Protein AF-A0A9X4BVF9-F1 (afdb_monomer_lite)

Radius of gyration: 16.22 Å; chains: 1; bounding box: 38×13×41 Å

Structure (mmCIF, N/CA/C/O backbone):
data_AF-A0A9X4BVF9-F1
#
_entry.id   AF-A0A9X4BVF9-F1
#
loop_
_atom_site.group_PDB
_atom_site.id
_atom_site.type_symbol
_atom_site.label_atom_id
_atom_site.label_alt_id
_atom_site.label_comp_id
_atom_site.label_asym_id
_atom_site.label_entity_id
_atom_site.label_seq_id
_atom_site.pdbx_PDB_ins_code
_atom_site.Cartn_x
_atom_site.Cartn_y
_atom_site.Cartn_z
_atom_site.occupancy
_atom_site.B_iso_or_equiv
_atom_site.auth_seq_id
_atom_site.auth_comp_id
_atom_site.auth_asym_id
_atom_site.auth_atom_id
_atom_site.pdbx_PDB_model_num
ATOM 1 N N . SER A 1 1 ? 7.352 -7.585 -16.154 1.00 86.69 1 SER A N 1
ATOM 2 C CA . SER A 1 1 ? 7.732 -6.772 -14.984 1.00 86.69 1 SER A CA 1
ATOM 3 C C . SER A 1 1 ? 7.013 -7.301 -13.750 1.00 86.69 1 SER A C 1
ATOM 5 O O . SER A 1 1 ? 5.836 -7.613 -13.890 1.00 86.69 1 SER A O 1
ATOM 7 N N . PRO A 1 2 ? 7.659 -7.402 -12.575 1.00 94.81 2 PRO A N 1
ATOM 8 C CA . PRO A 1 2 ? 7.012 -7.791 -11.318 1.00 94.81 2 PRO A CA 1
ATOM 9 C C . PRO A 1 2 ? 6.219 -6.650 -10.641 1.00 94.81 2 PRO A C 1
ATOM 11 O O . PRO A 1 2 ? 5.621 -6.872 -9.592 1.00 94.81 2 PRO A O 1
ATOM 14 N N . LEU A 1 3 ? 6.201 -5.442 -11.224 1.00 94.75 3 LEU A N 1
ATOM 15 C CA . LEU A 1 3 ? 5.590 -4.237 -10.646 1.00 94.75 3 LEU A CA 1
ATOM 16 C C . LEU A 1 3 ? 4.138 -4.439 -10.177 1.00 94.75 3 LEU A C 1
ATOM 18 O O . LEU A 1 3 ? 3.839 -4.191 -9.011 1.00 94.75 3 LEU A O 1
ATOM 22 N N . GLU A 1 4 ? 3.251 -4.910 -11.059 1.00 96.50 4 GLU A N 1
ATOM 23 C CA . GLU A 1 4 ? 1.826 -5.063 -10.722 1.00 96.50 4 GLU A CA 1
ATOM 24 C C . GLU A 1 4 ? 1.598 -6.090 -9.614 1.00 96.50 4 GLU A C 1
ATOM 26 O O . GLU A 1 4 ? 0.771 -5.877 -8.730 1.00 96.50 4 GLU A O 1
ATOM 31 N N . GLN A 1 5 ? 2.383 -7.169 -9.607 1.00 97.00 5 GLN A N 1
ATOM 32 C CA . GLN A 1 5 ? 2.328 -8.162 -8.542 1.00 97.00 5 GLN A CA 1
ATOM 33 C C . GLN A 1 5 ? 2.752 -7.553 -7.198 1.00 97.00 5 GLN A C 1
ATOM 35 O O . GLN A 1 5 ? 2.047 -7.712 -6.207 1.00 97.00 5 GLN A O 1
ATOM 40 N N . TRP A 1 6 ? 3.873 -6.826 -7.148 1.00 96.69 6 TRP A N 1
ATOM 41 C CA . TRP A 1 6 ? 4.353 -6.204 -5.907 1.00 96.69 6 TRP A CA 1
ATOM 42 C C . TRP A 1 6 ? 3.385 -5.154 -5.364 1.00 96.69 6 TRP A C 1
ATOM 44 O O . TRP A 1 6 ? 3.209 -5.043 -4.149 1.00 96.69 6 TRP A O 1
ATOM 54 N N . ARG A 1 7 ? 2.734 -4.406 -6.258 1.00 95.56 7 ARG A N 1
ATOM 55 C CA . ARG A 1 7 ? 1.677 -3.465 -5.895 1.00 95.56 7 ARG A CA 1
ATOM 56 C C . ARG A 1 7 ? 0.468 -4.196 -5.311 1.00 95.56 7 ARG A C 1
ATOM 58 O O . ARG A 1 7 ? 0.029 -3.821 -4.228 1.00 95.56 7 ARG A O 1
ATOM 65 N N . ALA A 1 8 ? -0.033 -5.236 -5.978 1.00 96.81 8 ALA A N 1
ATOM 66 C CA . ALA A 1 8 ? -1.159 -6.027 -5.481 1.00 96.81 8 ALA A CA 1
ATOM 67 C C . ALA A 1 8 ? -0.854 -6.638 -4.101 1.00 96.81 8 ALA A C 1
ATOM 69 O O . ALA A 1 8 ? -1.612 -6.441 -3.158 1.00 96.81 8 ALA A O 1
ATOM 70 N N . GLU A 1 9 ? 0.311 -7.273 -3.938 1.00 95.75 9 GLU A N 1
ATOM 71 C CA . GLU A 1 9 ? 0.766 -7.835 -2.657 1.00 95.75 9 GLU A CA 1
ATOM 72 C C . GLU A 1 9 ? 0.790 -6.790 -1.529 1.00 95.75 9 GLU A C 1
ATOM 74 O O . GLU A 1 9 ? 0.395 -7.082 -0.401 1.00 95.75 9 GLU A O 1
ATOM 79 N N . ARG A 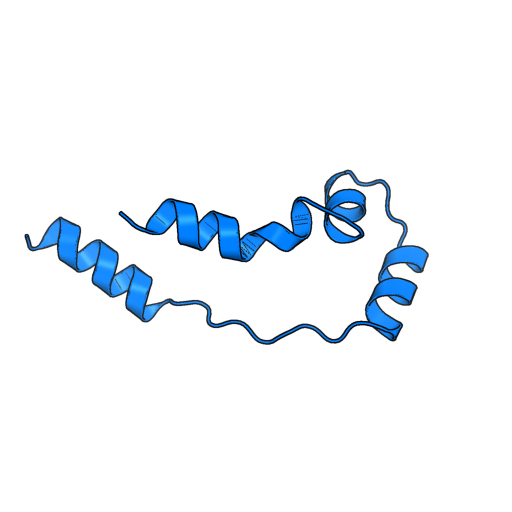1 10 ? 1.246 -5.561 -1.815 1.00 96.06 10 ARG A N 1
ATOM 80 C CA . ARG A 1 10 ? 1.388 -4.505 -0.801 1.00 96.06 10 ARG A CA 1
ATOM 81 C C . ARG A 1 10 ? 0.050 -4.027 -0.235 1.00 96.06 10 ARG A C 1
ATOM 83 O O . ARG A 1 10 ? 0.022 -3.618 0.931 1.00 96.06 10 ARG A O 1
ATOM 90 N N . TYR A 1 11 ? -1.002 -4.047 -1.051 1.00 95.88 11 TYR A N 1
ATOM 91 C CA . TYR A 1 11 ? -2.331 -3.529 -0.717 1.00 95.88 11 TYR A CA 1
ATOM 92 C C . TYR A 1 11 ? -3.394 -4.622 -0.526 1.00 95.88 11 TYR A C 1
ATOM 94 O O . TYR A 1 11 ? -4.520 -4.292 -0.171 1.00 95.88 11 TYR A O 1
ATOM 102 N N . ALA A 1 12 ? -3.034 -5.904 -0.644 1.00 96.62 12 ALA A N 1
ATOM 103 C CA . ALA A 1 12 ? -3.954 -7.044 -0.547 1.00 96.62 12 ALA A CA 1
ATOM 104 C C . ALA A 1 12 ? -4.801 -7.088 0.742 1.00 96.62 12 ALA A C 1
ATOM 106 O O . ALA A 1 12 ? -5.872 -7.689 0.769 1.00 96.62 12 ALA A O 1
ATOM 107 N N . SER A 1 13 ? -4.352 -6.447 1.829 1.00 95.25 13 SER A N 1
ATOM 108 C CA . SER A 1 13 ? -5.134 -6.363 3.069 1.00 95.25 13 SER A CA 1
ATOM 109 C C . SER A 1 13 ? -6.445 -5.594 2.907 1.00 95.25 13 SER A C 1
ATOM 111 O O . SER A 1 13 ? -7.350 -5.806 3.703 1.00 95.25 13 SER A O 1
ATOM 113 N N . PHE A 1 14 ? -6.550 -4.707 1.915 1.00 97.12 14 PHE A N 1
ATOM 114 C CA . PHE A 1 14 ? -7.770 -3.948 1.634 1.00 97.12 14 PHE A CA 1
ATOM 115 C C . PHE A 1 14 ? -8.788 -4.729 0.796 1.00 97.12 14 PHE A C 1
ATOM 117 O O . PHE A 1 14 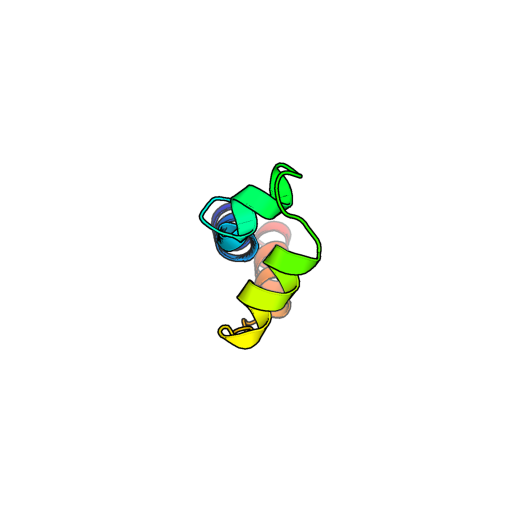? -9.928 -4.301 0.703 1.00 97.12 14 PHE A O 1
ATOM 124 N N . ASP A 1 15 ? -8.417 -5.886 0.246 1.00 97.75 15 ASP A N 1
ATOM 125 C CA . ASP A 1 15 ? -9.306 -6.680 -0.610 1.00 97.75 15 ASP A CA 1
ATOM 126 C C . ASP A 1 15 ? -10.130 -7.713 0.181 1.00 97.75 15 ASP A C 1
ATOM 128 O O . ASP A 1 15 ? -10.967 -8.417 -0.384 1.00 97.75 15 ASP A O 1
ATOM 132 N N . SER A 1 16 ? -9.895 -7.861 1.492 1.00 96.06 16 SER A N 1
ATOM 133 C CA . SER A 1 16 ? -10.625 -8.832 2.317 1.00 96.06 16 SER A CA 1
ATOM 134 C C . SER A 1 16 ? -10.739 -8.439 3.792 1.00 96.06 16 SER A C 1
ATOM 136 O O . SER A 1 16 ? -10.016 -7.579 4.300 1.00 96.06 16 SER A O 1
ATOM 138 N N . GLY A 1 17 ? -11.662 -9.096 4.501 1.00 95.44 17 GLY A N 1
ATOM 139 C CA . GLY A 1 17 ? -11.814 -8.981 5.953 1.00 95.44 17 GLY A CA 1
ATOM 140 C C . GLY A 1 17 ? -12.011 -7.542 6.440 1.00 95.44 17 GLY A C 1
ATOM 141 O O . GLY A 1 17 ? -12.766 -6.770 5.852 1.00 95.44 17 GLY A O 1
ATOM 142 N N . ALA A 1 18 ? -11.319 -7.183 7.526 1.00 95.88 18 ALA A N 1
ATOM 143 C CA . ALA A 1 18 ? -11.419 -5.859 8.144 1.00 95.88 18 ALA A CA 1
ATOM 144 C C . ALA A 1 18 ? -10.938 -4.720 7.226 1.00 95.88 18 ALA A C 1
ATOM 146 O O . ALA A 1 18 ? -11.463 -3.609 7.303 1.00 95.88 18 ALA A O 1
ATOM 147 N N . GLY A 1 19 ? -9.963 -4.984 6.349 1.00 96.62 19 GLY A N 1
ATOM 148 C CA . GLY A 1 19 ? -9.471 -3.977 5.412 1.00 96.62 19 GLY A CA 1
ATOM 149 C C . GLY A 1 19 ? -10.445 -3.702 4.267 1.00 96.62 19 GLY A C 1
ATOM 150 O O . GLY A 1 19 ? -10.589 -2.541 3.895 1.00 96.62 19 GLY A O 1
ATOM 151 N N . ALA A 1 20 ? -11.173 -4.717 3.786 1.00 98.19 20 ALA A N 1
ATOM 152 C CA . ALA A 1 20 ? -12.271 -4.516 2.832 1.00 98.19 20 ALA A CA 1
ATOM 153 C C . ALA A 1 20 ? -13.409 -3.698 3.444 1.00 98.19 20 ALA A C 1
ATOM 155 O O . ALA A 1 20 ? -13.809 -2.686 2.881 1.00 98.19 20 ALA A O 1
ATOM 156 N N . ALA A 1 21 ? -13.859 -4.057 4.651 1.00 98.00 21 ALA A N 1
ATOM 157 C CA . ALA A 1 21 ? -14.904 -3.302 5.344 1.00 98.00 21 ALA A CA 1
ATOM 158 C C . ALA A 1 21 ? -14.521 -1.820 5.546 1.00 98.00 21 ALA A C 1
ATOM 160 O O . ALA A 1 21 ? -15.363 -0.927 5.404 1.00 98.00 21 ALA A O 1
ATOM 161 N N . PHE A 1 22 ? -13.238 -1.555 5.828 1.00 97.62 22 PHE A N 1
ATOM 162 C CA . PHE A 1 22 ? -12.692 -0.203 5.915 1.00 97.62 22 PHE A CA 1
ATOM 163 C C . PHE A 1 22 ? -12.684 0.515 4.558 1.00 97.62 22 PHE A C 1
ATOM 165 O O . PHE A 1 22 ? -13.130 1.659 4.484 1.00 97.62 22 PHE A O 1
ATOM 172 N N . ALA A 1 23 ? -12.203 -0.138 3.496 1.00 97.62 23 ALA A N 1
ATOM 173 C CA . ALA A 1 23 ? -12.154 0.434 2.149 1.00 97.62 23 ALA A CA 1
ATOM 174 C C . ALA A 1 23 ? -13.554 0.762 1.601 1.00 97.62 23 ALA A C 1
ATOM 176 O O . ALA A 1 23 ? -13.739 1.809 0.982 1.00 97.62 23 ALA A O 1
ATOM 177 N N . ASP A 1 24 ? -14.540 -0.079 1.912 1.00 97.75 24 ASP A N 1
ATOM 178 C CA . ASP A 1 24 ? -15.942 0.096 1.522 1.00 97.75 24 ASP A CA 1
ATOM 179 C C . ASP A 1 24 ? -16.686 1.129 2.391 1.00 97.75 24 ASP A C 1
ATOM 181 O O . ASP A 1 24 ? -17.863 1.411 2.164 1.00 97.75 24 ASP A O 1
ATOM 185 N N . GLY A 1 25 ? -16.028 1.702 3.407 1.00 97.62 25 GLY A N 1
ATOM 186 C CA . GLY A 1 25 ? -16.616 2.710 4.296 1.00 97.62 25 GLY A CA 1
ATOM 187 C C . GLY A 1 25 ? -17.671 2.161 5.261 1.00 97.62 25 GLY A C 1
ATOM 188 O O . GLY A 1 25 ? -18.453 2.928 5.819 1.00 97.62 25 GLY A O 1
ATOM 189 N N . THR A 1 26 ? -17.709 0.843 5.457 1.00 98.00 26 THR A N 1
ATOM 190 C CA . THR A 1 26 ? -18.685 0.170 6.332 1.00 98.00 26 THR A CA 1
ATOM 191 C C . THR A 1 26 ? -18.201 0.028 7.776 1.00 98.00 26 THR A C 1
ATOM 193 O O . THR A 1 26 ? -19.014 -0.180 8.674 1.00 98.00 26 THR A O 1
ATOM 196 N N . SER A 1 27 ? -16.896 0.181 8.017 1.00 97.50 27 SER A N 1
ATOM 197 C CA . SER A 1 27 ? -16.302 0.152 9.357 1.00 97.50 27 SER A CA 1
ATOM 198 C C . SER A 1 27 ? -16.522 1.455 10.126 1.00 97.50 27 SER A C 1
ATOM 200 O O . SER A 1 27 ? -16.361 2.554 9.591 1.00 97.50 27 SER A O 1
ATOM 202 N N . THR A 1 28 ? -16.776 1.343 11.427 1.00 98.06 28 THR A N 1
ATOM 203 C CA . THR A 1 28 ? -16.754 2.473 12.364 1.00 98.06 28 THR A CA 1
ATOM 204 C C . THR A 1 28 ? -15.389 2.612 13.048 1.00 98.06 28 THR A C 1
ATOM 206 O O . THR A 1 28 ? -14.549 1.712 13.008 1.00 98.06 28 THR A O 1
ATOM 209 N N . LEU A 1 29 ? -15.161 3.728 13.751 1.00 97.75 29 LEU A N 1
ATOM 210 C CA . LEU A 1 29 ? -13.954 3.897 14.574 1.00 97.75 29 LEU A CA 1
ATOM 211 C C . LEU A 1 29 ? -13.847 2.855 15.700 1.00 97.75 29 LEU A C 1
ATOM 213 O O . LEU A 1 29 ? -12.737 2.480 16.075 1.00 97.75 29 LEU A O 1
ATOM 217 N N . VAL A 1 30 ? -14.980 2.377 16.225 1.00 97.75 30 VAL A N 1
ATOM 218 C CA . VAL A 1 30 ? -15.006 1.332 17.260 1.00 97.75 30 VAL A CA 1
ATOM 219 C C . VAL A 1 30 ? -14.513 0.005 16.685 1.00 97.75 30 VAL A C 1
ATOM 221 O O . VAL A 1 30 ? -13.677 -0.647 17.309 1.00 97.75 30 VAL A O 1
ATOM 224 N N . ASP A 1 31 ? -14.950 -0.350 15.474 1.00 96.88 31 ASP A N 1
ATOM 225 C CA . ASP A 1 31 ? -14.530 -1.585 14.799 1.00 96.88 31 ASP A CA 1
ATOM 226 C C . ASP A 1 31 ? -13.023 -1.57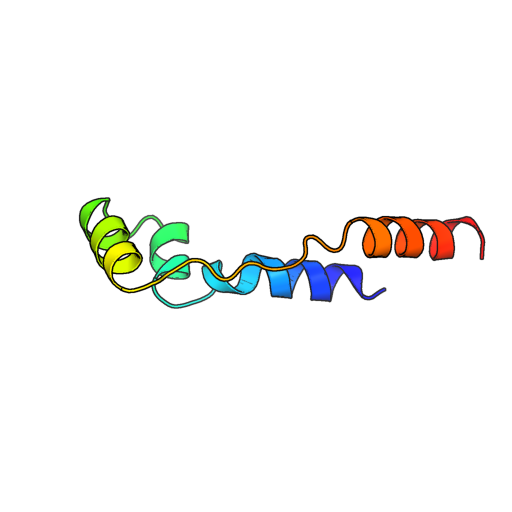6 14.507 1.00 96.88 31 ASP A C 1
ATOM 228 O O . ASP A 1 31 ? -12.322 -2.557 14.762 1.00 96.88 31 ASP A O 1
ATOM 232 N N . VAL A 1 32 ? -12.494 -0.437 14.041 1.00 96.00 32 VAL A N 1
ATOM 233 C CA . VAL A 1 32 ? -11.054 -0.264 13.787 1.00 96.00 32 VAL A CA 1
ATOM 234 C C . VAL A 1 32 ? -10.246 -0.379 15.084 1.00 96.00 32 VAL A C 1
ATOM 236 O O . VAL A 1 32 ? -9.209 -1.045 15.102 1.00 96.00 32 VAL A O 1
ATOM 239 N N . ALA A 1 33 ? -10.720 0.217 16.183 1.00 96.88 33 ALA A N 1
ATOM 240 C CA . ALA A 1 33 ? -10.052 0.130 17.481 1.00 96.88 33 ALA A CA 1
ATOM 241 C C . ALA A 1 33 ? -10.021 -1.310 18.024 1.00 96.88 33 ALA A C 1
ATOM 243 O O . ALA A 1 33 ? -8.984 -1.764 18.510 1.00 96.88 33 ALA A O 1
ATOM 244 N N . GLN A 1 34 ? -11.129 -2.049 17.904 1.00 96.50 34 GLN A N 1
ATOM 245 C CA . GLN A 1 34 ? -11.198 -3.458 18.301 1.00 96.50 34 GLN A CA 1
ATOM 246 C C . GLN A 1 34 ? -10.286 -4.338 17.444 1.00 96.50 34 GLN A C 1
ATOM 248 O O . GLN A 1 34 ? -9.586 -5.198 17.979 1.00 96.50 34 GLN A O 1
ATOM 253 N N . HIS A 1 35 ? -10.249 -4.101 16.129 1.00 95.12 35 HIS A N 1
ATOM 254 C CA . HIS A 1 35 ? -9.340 -4.811 15.238 1.00 95.12 35 HIS A CA 1
ATOM 255 C C . HIS A 1 35 ? -7.876 -4.588 15.646 1.00 95.12 35 HIS A C 1
ATOM 257 O O . HIS A 1 35 ? -7.132 -5.558 15.789 1.00 95.12 35 HIS A O 1
ATOM 263 N N . ALA A 1 36 ? -7.476 -3.341 15.913 1.00 95.50 36 ALA A N 1
ATOM 264 C CA . ALA A 1 36 ? -6.110 -3.002 16.312 1.00 95.50 36 ALA A CA 1
ATOM 265 C C . ALA A 1 36 ? -5.692 -3.623 17.658 1.00 95.50 36 ALA A C 1
ATOM 267 O O . ALA A 1 36 ? -4.545 -4.036 17.807 1.00 95.50 36 ALA A O 1
ATOM 268 N N . ALA A 1 37 ? -6.609 -3.747 18.623 1.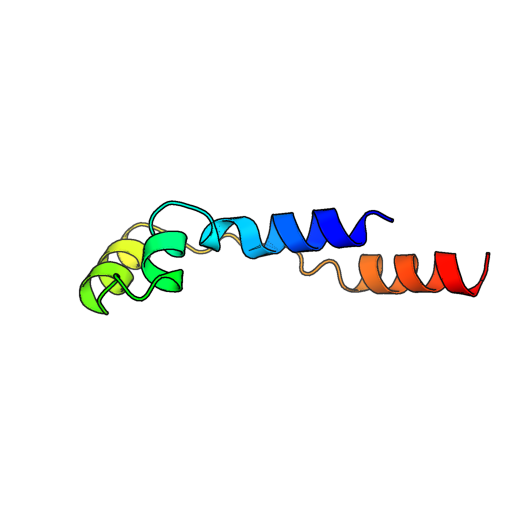00 95.81 37 ALA A N 1
ATOM 269 C CA . ALA A 1 37 ? -6.305 -4.289 19.952 1.00 95.81 37 ALA A CA 1
ATOM 270 C C . ALA A 1 37 ? -5.775 -5.737 19.933 1.00 95.81 37 ALA A C 1
ATOM 272 O O . ALA A 1 37 ? -5.049 -6.133 20.842 1.00 95.81 37 ALA A O 1
ATOM 273 N N . GLY A 1 38 ? -6.135 -6.525 18.913 1.00 91.00 38 GLY A N 1
ATOM 274 C CA . GLY A 1 38 ? -5.683 -7.910 18.744 1.00 91.00 38 GLY A CA 1
ATOM 275 C C . GLY A 1 38 ? -4.738 -8.139 17.564 1.00 91.00 38 GLY A C 1
ATOM 276 O O . GLY A 1 38 ? -4.365 -9.284 17.317 1.00 91.00 38 GLY A O 1
ATOM 277 N N . ASN A 1 39 ? -4.380 -7.095 16.808 1.00 93.25 39 ASN A N 1
ATOM 278 C CA . ASN A 1 39 ? -3.609 -7.227 15.572 1.00 93.25 39 ASN A CA 1
ATOM 279 C C . ASN A 1 39 ? -2.469 -6.208 15.526 1.00 93.25 39 ASN A C 1
ATOM 281 O O . ASN A 1 39 ? -2.682 -5.023 15.271 1.00 93.25 39 ASN A O 1
ATOM 285 N N . GLU A 1 40 ? -1.239 -6.687 15.698 1.00 92.25 40 GLU A N 1
ATOM 286 C CA . GLU A 1 40 ? -0.052 -5.863 15.486 1.00 92.25 40 GLU A CA 1
ATOM 287 C C . GLU A 1 40 ? 0.295 -5.770 13.989 1.00 92.25 40 GLU A C 1
ATOM 289 O O . GLU A 1 40 ? 0.349 -6.796 13.296 1.00 92.25 40 GLU A O 1
ATOM 294 N N . PRO A 1 41 ? 0.571 -4.562 13.460 1.00 91.50 41 PRO A N 1
ATOM 295 C CA . PRO A 1 41 ? 1.003 -4.403 12.080 1.00 91.50 41 PRO A CA 1
ATOM 296 C C . PRO A 1 41 ? 2.316 -5.141 11.818 1.00 91.50 41 PRO A C 1
ATOM 298 O O . PRO A 1 41 ? 3.354 -4.848 12.414 1.00 91.50 41 PRO A O 1
ATOM 301 N N . LYS A 1 42 ? 2.297 -6.065 10.856 1.00 91.94 42 LYS A N 1
ATOM 302 C CA . LYS A 1 42 ? 3.525 -6.703 10.378 1.00 91.94 42 LYS A CA 1
ATOM 303 C C . LYS A 1 42 ? 4.365 -5.680 9.622 1.00 91.94 42 LYS A C 1
ATOM 305 O O . LYS A 1 42 ? 3.886 -5.047 8.682 1.00 91.94 42 LYS A O 1
ATOM 310 N N . GLN A 1 43 ? 5.632 -5.554 10.001 1.00 93.50 43 GLN A N 1
ATOM 311 C CA . GLN A 1 43 ? 6.599 -4.784 9.227 1.00 93.50 43 GLN A CA 1
ATOM 312 C C . GLN A 1 43 ? 6.863 -5.501 7.900 1.00 93.50 43 GLN A C 1
ATOM 314 O O . GLN A 1 43 ? 7.266 -6.663 7.876 1.00 93.50 43 GLN A O 1
ATOM 319 N N . LEU A 1 44 ? 6.620 -4.805 6.792 1.00 92.81 44 LEU A N 1
A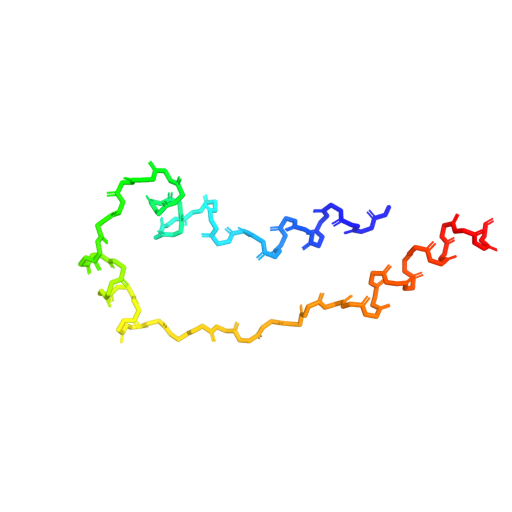TOM 320 C CA . LEU A 1 44 ? 6.868 -5.294 5.438 1.00 92.81 44 LEU A CA 1
ATOM 321 C C . LEU A 1 44 ? 7.876 -4.363 4.763 1.00 92.81 44 LEU A C 1
ATOM 323 O O . LEU A 1 44 ? 7.798 -3.146 4.919 1.00 92.81 44 LEU A O 1
ATOM 327 N N . SER A 1 45 ? 8.808 -4.924 3.991 1.00 95.19 45 SER A N 1
ATOM 328 C CA . SER A 1 45 ? 9.750 -4.116 3.211 1.00 95.19 45 SER A CA 1
ATOM 329 C C . SER A 1 45 ? 9.012 -3.276 2.166 1.00 95.19 45 SER A C 1
ATOM 331 O O . SER A 1 45 ? 8.166 -3.786 1.432 1.00 95.19 45 SER A O 1
ATOM 333 N N . GLY A 1 46 ? 9.381 -1.997 2.055 1.00 94.56 46 GLY A N 1
ATOM 334 C CA . GLY A 1 46 ? 8.889 -1.104 1.003 1.00 94.56 46 GLY A CA 1
ATOM 335 C C . GLY A 1 46 ? 9.476 -1.390 -0.383 1.00 94.56 46 GLY A C 1
ATOM 336 O O . GLY A 1 46 ? 8.997 -0.829 -1.363 1.00 94.56 46 GLY A O 1
ATOM 337 N N . ARG A 1 47 ? 10.494 -2.261 -0.480 1.00 96.31 47 ARG A N 1
ATOM 338 C CA . ARG A 1 47 ? 11.153 -2.669 -1.736 1.00 96.31 47 ARG A CA 1
ATOM 339 C C . ARG A 1 47 ? 11.680 -1.504 -2.600 1.00 96.31 47 ARG A C 1
ATOM 341 O O . ARG A 1 47 ? 11.838 -1.686 -3.801 1.00 96.31 47 ARG A O 1
ATOM 348 N N . GLN A 1 48 ? 11.985 -0.338 -2.020 1.00 97.25 48 GLN A N 1
ATOM 349 C CA . GLN A 1 48 ? 12.414 0.861 -2.763 1.00 97.25 48 GLN A CA 1
ATOM 350 C C . GLN A 1 48 ? 13.574 0.575 -3.732 1.00 97.25 48 GLN A C 1
ATOM 352 O O . GLN A 1 48 ? 13.427 0.769 -4.934 1.00 97.25 48 GLN A O 1
ATOM 357 N N . GLU A 1 49 ? 14.680 0.022 -3.231 1.00 97.94 49 GLU A N 1
ATOM 358 C CA . GLU A 1 49 ? 15.855 -0.322 -4.047 1.00 97.94 49 GLU A CA 1
ATOM 359 C C . GLU A 1 49 ? 15.515 -1.316 -5.171 1.00 97.94 49 GLU A C 1
ATOM 361 O O . GLU A 1 49 ? 16.061 -1.249 -6.271 1.00 97.94 49 GLU A O 1
ATOM 366 N N . ALA A 1 50 ? 14.583 -2.244 -4.928 1.00 96.88 50 ALA A N 1
ATOM 367 C CA . ALA A 1 50 ? 14.140 -3.195 -5.944 1.00 96.88 50 ALA A CA 1
ATOM 368 C C . ALA A 1 50 ? 13.305 -2.515 -7.042 1.00 96.88 50 ALA A C 1
ATOM 370 O O . ALA A 1 50 ? 13.450 -2.871 -8.212 1.00 96.88 50 ALA A O 1
ATOM 371 N N . TYR A 1 51 ? 12.471 -1.527 -6.697 1.00 97.12 51 TYR A N 1
ATOM 372 C CA . TYR A 1 51 ? 11.759 -0.701 -7.678 1.00 97.12 51 TYR A CA 1
ATOM 373 C C . TYR A 1 51 ? 12.725 0.154 -8.505 1.00 97.12 51 TYR A C 1
ATOM 375 O O . TYR A 1 51 ? 12.605 0.186 -9.729 1.00 97.12 51 TYR A O 1
ATOM 383 N N . GLU A 1 52 ? 13.711 0.787 -7.868 1.00 97.12 52 GLU A N 1
ATOM 384 C CA . GLU A 1 52 ? 14.740 1.576 -8.558 1.00 97.12 52 GLU A CA 1
ATOM 385 C C . GLU A 1 52 ? 15.537 0.701 -9.540 1.00 97.12 52 GLU A C 1
ATOM 387 O O . GLU A 1 52 ? 15.667 1.028 -10.722 1.00 97.12 52 GLU A O 1
ATOM 392 N N . ASN A 1 53 ? 15.974 -0.481 -9.098 1.00 97.06 53 ASN A N 1
ATOM 393 C CA . ASN A 1 53 ? 16.672 -1.441 -9.953 1.00 97.06 53 ASN A CA 1
ATOM 394 C C . ASN A 1 53 ? 15.798 -1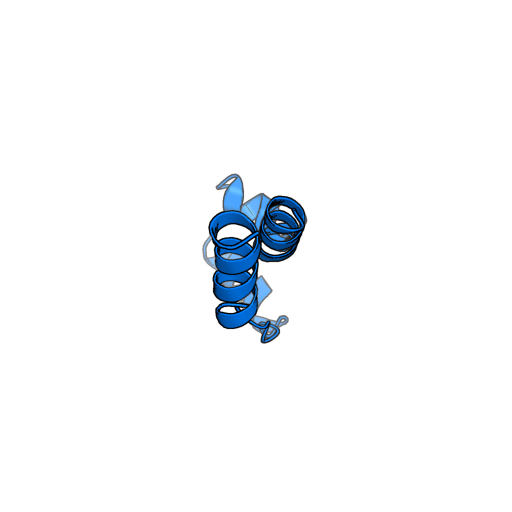.985 -11.088 1.00 97.06 53 ASN A C 1
ATOM 396 O O . ASN A 1 53 ? 16.305 -2.263 -12.176 1.00 97.06 53 ASN A O 1
ATOM 400 N N . LEU A 1 54 ? 14.497 -2.164 -10.858 1.00 96.19 54 LEU A N 1
ATOM 401 C CA . LEU A 1 54 ? 13.559 -2.573 -11.897 1.00 96.19 54 LEU A CA 1
ATOM 402 C C . LEU A 1 54 ? 13.456 -1.503 -12.988 1.00 96.19 54 LEU A C 1
ATOM 404 O O . LEU A 1 54 ? 13.573 -1.837 -14.161 1.00 96.19 54 LEU A O 1
ATOM 408 N N . ILE A 1 55 ? 13.300 -0.231 -12.616 1.00 96.00 55 ILE A N 1
ATOM 409 C CA . ILE A 1 55 ? 13.266 0.885 -13.572 1.00 96.00 55 ILE A CA 1
ATOM 410 C C . ILE A 1 55 ? 14.575 0.936 -14.369 1.00 96.00 55 ILE A C 1
ATOM 412 O O . ILE A 1 55 ? 14.541 0.969 -15.598 1.00 96.00 55 ILE A O 1
ATOM 416 N N . ASN A 1 56 ? 15.724 0.835 -13.694 1.00 97.06 56 ASN A N 1
ATOM 417 C CA . ASN A 1 56 ? 17.033 0.823 -14.351 1.00 97.06 56 ASN A CA 1
ATOM 418 C C . ASN A 1 56 ? 17.162 -0.308 -15.380 1.00 97.06 56 ASN A C 1
ATOM 420 O O . ASN A 1 56 ? 17.702 -0.089 -16.463 1.00 97.06 56 ASN A O 1
ATOM 424 N N . GLN A 1 57 ? 16.628 -1.499 -15.092 1.00 95.81 57 GLN A N 1
ATOM 425 C CA . GLN A 1 57 ? 16.639 -2.620 -16.036 1.00 95.81 57 GLN A CA 1
ATOM 426 C C . GLN A 1 57 ? 15.829 -2.357 -17.307 1.00 95.81 57 GLN A C 1
ATOM 428 O O . GLN A 1 57 ? 16.164 -2.940 -18.326 1.00 95.81 57 GLN A O 1
ATOM 433 N N . TYR A 1 58 ? 14.790 -1.523 -17.256 1.00 94.06 58 TYR A N 1
ATOM 434 C CA . TYR A 1 58 ? 14.002 -1.141 -18.435 1.00 94.06 58 TYR A CA 1
ATOM 435 C C . TYR A 1 58 ? 14.570 0.079 -19.173 1.00 94.06 58 TYR A C 1
ATOM 437 O O . TYR A 1 58 ? 14.213 0.304 -20.324 1.00 94.06 58 TYR A O 1
ATOM 445 N N . LEU A 1 59 ? 15.413 0.884 -18.517 1.00 95.69 59 LEU A N 1
ATOM 446 C CA . LEU A 1 59 ? 16.053 2.058 -19.123 1.00 95.69 59 LEU A CA 1
ATOM 447 C C . LEU A 1 59 ? 17.405 1.744 -19.770 1.00 95.69 59 LEU A C 1
ATOM 449 O O . LEU A 1 59 ? 17.797 2.413 -20.721 1.00 95.69 59 LEU A O 1
ATOM 453 N N . THR A 1 60 ? 18.147 0.785 -19.212 1.00 92.19 60 THR A N 1
ATOM 454 C CA . THR A 1 60 ? 19.545 0.504 -19.594 1.00 92.19 60 THR A CA 1
ATOM 455 C C . THR A 1 60 ? 19.738 -0.811 -20.347 1.00 92.19 60 THR A C 1
ATOM 457 O O . THR A 1 60 ? 20.842 -1.069 -20.827 1.00 92.19 60 THR A O 1
ATOM 460 N N . ARG A 1 61 ? 18.693 -1.637 -20.451 1.00 65.12 61 ARG A N 1
ATOM 461 C CA . ARG A 1 61 ? 18.643 -2.795 -21.352 1.00 65.12 61 ARG A CA 1
ATOM 462 C C . ARG A 1 61 ? 17.706 -2.490 -22.505 1.00 65.12 61 ARG A C 1
ATOM 464 O O . ARG A 1 61 ? 18.006 -2.984 -23.610 1.00 65.12 61 ARG A O 1
#

Secondary structure (DSSP, 8-state):
--HHHHHHHHHGGGGSHHHHHHHTT---HHHHHHHHHT-PPPP----HHHHHHHHHHHHH-

Sequence (61 aa):
SPLEQWRAERYASFDSGAGAAFADGTSTLVDVAQHAAGNEPKQLSGRQEAYENLINQYLTR

InterPro domains:
  IPR001998 Xylose isomerase [PS51415] (1-59)
  IPR036237 Xylose isomerase-like superfamily [SSF51658] (2-59)

pLDDT: mean 95.3, std 4.42, range [65.12, 98.19]

Foldseek 3Di:
DCVVVVVCVVQVCCVDDPNVCVVVVNDDPVNVVVVCVPDDDDDDDPCPVVVVVVVCVVVVD

Organism: NCBI:txid453603